Protein AF-A0A7S1R0K1-F1 (afdb_monomer)

Radius of gyration: 24.44 Å; Cα contacts (8 Å, |Δi|>4): 127; chains: 1; bounding box: 75×56×74 Å

Foldseek 3Di:
DDDDDPQCPDPNNVVVLLVVLLVLLVCLVPPDLVSLLVSLQVLLVQLQPDLVSLVSNVVSVVLLSLQVQLPDDDPSSNLSSLSSLLSSPVPPVVSVVVNVVSVNVVSNVVVVVVVVVPPDPPDPPPPPPDPPDDDDDDDDDDDDDDDDDDDD

pLDDT: mean 74.75, std 21.41, range [34.0, 95.88]

Structure (mmCIF, N/CA/C/O backbone):
data_AF-A0A7S1R0K1-F1
#
_entry.id   AF-A0A7S1R0K1-F1
#
loop_
_atom_site.group_PDB
_atom_site.id
_atom_site.type_symbol
_atom_site.label_atom_id
_atom_site.label_alt_id
_atom_site.label_comp_id
_atom_site.label_asym_id
_atom_site.label_entity_id
_atom_site.label_seq_id
_atom_site.pdbx_PDB_ins_code
_atom_site.Cartn_x
_atom_site.Cartn_y
_atom_site.Cartn_z
_atom_site.occupancy
_atom_site.B_iso_or_equiv
_atom_site.auth_seq_id
_atom_site.auth_comp_id
_atom_site.auth_asym_id
_atom_site.auth_atom_id
_atom_site.pdbx_PDB_model_num
ATOM 1 N N . ALA A 1 1 ? 35.626 2.289 0.652 1.00 40.84 1 ALA A N 1
ATOM 2 C CA . ALA A 1 1 ? 34.547 2.595 -0.306 1.00 40.84 1 ALA A CA 1
ATOM 3 C C . ALA A 1 1 ? 33.933 1.283 -0.776 1.00 40.84 1 ALA A C 1
ATOM 5 O O . ALA A 1 1 ? 34.683 0.330 -0.928 1.00 40.84 1 ALA A O 1
ATOM 6 N N . ALA A 1 2 ? 32.612 1.283 -0.979 1.00 45.91 2 ALA A N 1
ATOM 7 C CA . ALA A 1 2 ? 31.797 0.239 -1.608 1.00 45.91 2 ALA A CA 1
ATOM 8 C C . ALA A 1 2 ? 31.712 -1.116 -0.879 1.00 45.91 2 ALA A C 1
ATOM 10 O O . ALA A 1 2 ? 32.375 -2.082 -1.233 1.00 45.91 2 ALA A O 1
ATOM 11 N N . GLY A 1 3 ? 30.827 -1.185 0.115 1.00 49.84 3 GLY A N 1
ATOM 12 C CA . GLY A 1 3 ? 30.243 -2.439 0.575 1.00 49.84 3 GLY A CA 1
ATOM 13 C C . GLY A 1 3 ? 28.726 -2.286 0.611 1.00 49.84 3 GLY A C 1
ATOM 14 O O . GLY A 1 3 ? 28.231 -1.411 1.316 1.00 49.84 3 GLY A O 1
ATOM 15 N N . ASN A 1 4 ? 28.040 -3.174 -0.110 1.00 54.19 4 ASN A N 1
ATOM 16 C CA . ASN A 1 4 ? 26.653 -3.601 0.103 1.00 54.19 4 ASN A CA 1
ATOM 17 C C . ASN A 1 4 ? 25.529 -2.756 -0.526 1.00 54.19 4 ASN A C 1
ATOM 19 O O . ASN A 1 4 ? 24.827 -2.036 0.174 1.00 54.19 4 ASN A O 1
ATOM 23 N N . ASP A 1 5 ? 25.265 -2.977 -1.819 1.00 55.19 5 ASP A N 1
ATOM 24 C CA . ASP A 1 5 ? 23.899 -2.861 -2.377 1.00 55.19 5 ASP A CA 1
ATOM 25 C C . ASP A 1 5 ? 23.560 -3.994 -3.379 1.00 55.19 5 ASP A C 1
ATOM 27 O O . ASP A 1 5 ? 22.602 -3.933 -4.140 1.00 55.19 5 ASP A O 1
ATOM 31 N N . GLU A 1 6 ? 24.333 -5.090 -3.377 1.00 50.59 6 GLU A N 1
ATOM 32 C CA . GLU A 1 6 ? 24.119 -6.229 -4.291 1.00 50.59 6 GLU A CA 1
ATOM 33 C C . GLU A 1 6 ? 22.940 -7.131 -3.881 1.00 50.59 6 GLU A C 1
ATOM 35 O O . GLU A 1 6 ? 22.584 -8.066 -4.591 1.00 50.59 6 GLU A O 1
ATOM 40 N N . GLY A 1 7 ? 22.303 -6.873 -2.735 1.00 53.00 7 GLY A N 1
ATOM 41 C CA . GLY A 1 7 ? 21.172 -7.670 -2.256 1.00 53.00 7 GLY A CA 1
ATOM 42 C C . GLY A 1 7 ? 19.826 -7.272 -2.866 1.00 53.00 7 GLY A C 1
ATOM 43 O O . GLY A 1 7 ? 18.978 -8.143 -3.066 1.00 53.00 7 GLY A O 1
ATOM 44 N N . SER A 1 8 ? 19.635 -5.983 -3.169 1.00 56.78 8 SER A N 1
ATOM 45 C CA . SER A 1 8 ? 18.323 -5.425 -3.531 1.00 56.78 8 SER A CA 1
ATOM 46 C C . SER A 1 8 ? 17.864 -5.866 -4.925 1.00 56.78 8 SER A C 1
ATOM 48 O O . SER A 1 8 ? 16.722 -6.282 -5.105 1.00 56.78 8 SER A O 1
ATOM 50 N N . ASP A 1 9 ? 18.772 -5.877 -5.905 1.00 64.81 9 ASP A N 1
ATOM 51 C CA . ASP A 1 9 ? 18.385 -6.026 -7.315 1.00 64.81 9 ASP A CA 1
ATOM 52 C C . ASP A 1 9 ? 18.532 -7.454 -7.882 1.00 64.81 9 ASP A C 1
ATOM 54 O O . ASP A 1 9 ? 18.232 -7.724 -9.052 1.00 64.81 9 ASP A O 1
ATOM 58 N N . THR A 1 10 ? 18.955 -8.406 -7.043 1.00 81.12 10 THR A N 1
ATOM 59 C CA . THR A 1 10 ? 19.002 -9.828 -7.413 1.00 81.12 10 THR A CA 1
ATOM 60 C C . THR A 1 10 ? 17.595 -10.415 -7.504 1.00 81.12 10 THR A C 1
ATOM 62 O O . THR A 1 10 ? 16.691 -10.031 -6.763 1.00 81.12 10 THR A O 1
ATOM 65 N N . ALA A 1 11 ? 17.405 -11.427 -8.359 1.00 72.25 11 ALA A N 1
ATOM 66 C CA . ALA A 1 11 ? 16.130 -12.148 -8.461 1.00 72.25 11 ALA A CA 1
ATOM 67 C C . ALA A 1 11 ? 15.636 -12.663 -7.093 1.00 72.25 11 ALA A C 1
ATOM 69 O O . ALA A 1 11 ? 14.446 -12.603 -6.788 1.00 72.25 11 ALA A O 1
ATOM 70 N N . ARG A 1 12 ? 16.567 -13.098 -6.232 1.00 77.94 12 ARG A N 1
ATOM 71 C CA . ARG A 1 12 ? 16.277 -13.510 -4.854 1.00 77.94 12 ARG A CA 1
ATOM 72 C C . ARG A 1 12 ? 15.765 -12.342 -4.002 1.00 77.94 12 ARG A C 1
ATOM 74 O O . ARG A 1 12 ? 14.798 -12.527 -3.269 1.00 77.94 12 ARG A O 1
ATOM 81 N N . GLY A 1 13 ? 16.390 -11.167 -4.102 1.00 77.38 13 GLY A N 1
ATOM 82 C CA . GLY A 1 13 ? 15.955 -9.938 -3.430 1.00 77.38 13 GLY A CA 1
ATOM 83 C C . GLY A 1 13 ? 14.523 -9.563 -3.803 1.00 77.38 13 GLY A C 1
ATOM 84 O O . GLY A 1 13 ? 13.669 -9.459 -2.924 1.00 77.38 13 GLY A O 1
ATOM 85 N N . ARG A 1 14 ? 14.223 -9.514 -5.106 1.00 76.44 14 ARG A N 1
ATOM 86 C CA . ARG A 1 14 ? 12.880 -9.188 -5.620 1.00 76.44 14 ARG A CA 1
ATOM 87 C C . ARG A 1 14 ? 11.810 -10.200 -5.202 1.00 76.44 14 ARG A C 1
ATOM 89 O O . ARG A 1 14 ? 10.682 -9.815 -4.901 1.00 76.44 14 ARG A O 1
ATOM 96 N N . MET A 1 15 ? 12.150 -11.491 -5.138 1.00 75.69 15 MET A N 1
ATOM 97 C CA . MET A 1 15 ? 11.244 -12.527 -4.620 1.00 75.69 15 MET A CA 1
ATOM 98 C C . MET A 1 15 ? 10.951 -12.349 -3.128 1.00 75.69 15 MET A C 1
ATOM 100 O O . MET A 1 15 ? 9.797 -12.445 -2.712 1.00 75.69 15 MET A O 1
ATOM 104 N N . MET A 1 16 ? 11.987 -12.096 -2.322 1.00 80.50 16 MET A N 1
ATOM 105 C CA . MET A 1 16 ? 11.819 -11.848 -0.888 1.00 80.50 16 MET A CA 1
ATOM 106 C C . MET A 1 16 ? 10.990 -10.584 -0.647 1.00 80.50 16 MET A C 1
ATOM 108 O O . MET A 1 16 ? 10.114 -10.588 0.215 1.00 80.50 16 MET A O 1
ATOM 112 N N . GLU A 1 17 ? 11.199 -9.540 -1.448 1.00 84.19 17 GLU A N 1
ATOM 113 C CA . GLU A 1 17 ? 10.402 -8.319 -1.397 1.00 84.19 17 GLU A CA 1
ATOM 114 C C . GLU A 1 17 ? 8.934 -8.572 -1.765 1.00 84.19 17 GLU A C 1
ATOM 116 O O . GLU A 1 17 ? 8.048 -8.148 -1.032 1.00 84.19 17 GLU A O 1
ATOM 121 N N . ALA A 1 18 ? 8.649 -9.314 -2.840 1.00 80.44 18 ALA A N 1
ATOM 122 C CA . ALA A 1 18 ? 7.275 -9.650 -3.226 1.00 80.44 18 ALA A CA 1
ATOM 123 C C . ALA A 1 18 ? 6.541 -10.463 -2.139 1.00 80.44 18 ALA A C 1
ATOM 125 O O . ALA A 1 18 ? 5.373 -10.197 -1.833 1.00 80.44 18 ALA A O 1
ATOM 126 N N . GLY A 1 19 ? 7.238 -11.417 -1.510 1.00 85.44 19 GLY A N 1
ATOM 127 C CA . GLY A 1 19 ? 6.714 -12.161 -0.363 1.00 85.44 19 GLY A CA 1
ATOM 128 C C . GLY A 1 19 ? 6.459 -11.261 0.850 1.00 85.44 19 GLY A C 1
ATOM 129 O O . GLY A 1 19 ? 5.402 -11.348 1.475 1.00 85.44 19 GLY A O 1
ATOM 130 N N . ALA A 1 20 ? 7.384 -10.343 1.144 1.00 91.19 20 ALA A N 1
ATOM 131 C CA . ALA A 1 20 ? 7.228 -9.369 2.219 1.00 91.19 20 ALA A CA 1
ATOM 132 C C . ALA A 1 20 ? 6.058 -8.407 1.960 1.00 91.19 20 ALA A C 1
ATOM 134 O O . ALA A 1 20 ? 5.271 -8.160 2.868 1.00 91.19 20 ALA A O 1
ATOM 135 N N . ILE A 1 21 ? 5.894 -7.905 0.732 1.00 94.19 21 ILE A N 1
ATOM 136 C CA . ILE A 1 21 ? 4.777 -7.031 0.344 1.00 94.19 21 ILE A CA 1
ATOM 137 C C . ILE A 1 21 ? 3.443 -7.733 0.585 1.00 94.19 21 ILE A C 1
ATOM 139 O O . ILE A 1 21 ? 2.561 -7.147 1.209 1.00 94.19 21 ILE A O 1
ATOM 143 N N . SER A 1 22 ? 3.314 -8.988 0.151 1.00 93.44 22 SER A N 1
ATOM 144 C CA . SER A 1 22 ? 2.084 -9.767 0.341 1.00 93.44 22 SER A CA 1
ATOM 145 C C . SER A 1 22 ? 1.744 -9.906 1.829 1.00 93.44 22 SER A C 1
ATOM 147 O O . SER A 1 22 ? 0.645 -9.554 2.253 1.00 93.44 22 SER A O 1
ATOM 149 N N . PHE A 1 23 ? 2.729 -10.285 2.651 1.00 94.19 23 PHE A N 1
ATOM 150 C CA . PHE A 1 23 ? 2.562 -10.373 4.104 1.00 94.19 23 PHE A CA 1
ATOM 151 C C . PHE A 1 23 ? 2.172 -9.030 4.746 1.00 94.19 23 PHE A C 1
ATOM 153 O O . PHE A 1 23 ? 1.304 -8.976 5.618 1.00 94.19 23 PHE A O 1
ATOM 160 N N . LEU A 1 24 ? 2.798 -7.928 4.322 1.00 94.38 24 LEU A N 1
ATOM 161 C CA . LEU A 1 24 ? 2.487 -6.594 4.838 1.00 94.38 24 LEU A CA 1
ATOM 162 C C . LEU 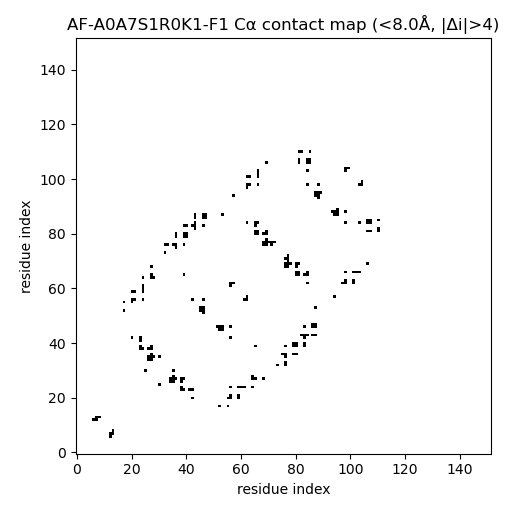A 1 24 ? 1.059 -6.171 4.478 1.00 94.38 24 LEU A C 1
ATOM 164 O O . LEU A 1 24 ? 0.383 -5.584 5.322 1.00 94.38 24 LEU A O 1
ATOM 168 N N . VAL A 1 25 ? 0.584 -6.481 3.267 1.00 95.12 25 VAL A N 1
ATOM 169 C CA . VAL A 1 25 ? -0.800 -6.200 2.857 1.00 95.12 25 VAL A CA 1
ATOM 170 C C . VAL A 1 25 ? -1.794 -7.006 3.694 1.00 95.12 25 VAL A C 1
ATOM 172 O O . VAL A 1 25 ? -2.765 -6.432 4.192 1.00 95.12 25 VAL A O 1
ATOM 175 N N . ASP A 1 26 ? -1.524 -8.284 3.953 1.00 94.31 26 ASP A N 1
ATOM 176 C CA . ASP A 1 26 ? -2.366 -9.106 4.831 1.00 94.31 26 ASP A CA 1
ATOM 177 C C . ASP A 1 26 ? -2.412 -8.557 6.266 1.00 94.31 26 ASP A C 1
ATOM 179 O O . ASP A 1 26 ? -3.466 -8.549 6.922 1.00 94.31 26 ASP A O 1
ATOM 183 N N . LEU A 1 27 ? -1.282 -8.033 6.753 1.00 93.50 27 LEU A N 1
ATOM 184 C CA . LEU A 1 27 ? -1.176 -7.432 8.082 1.00 93.50 27 LEU A CA 1
ATOM 185 C C . LEU A 1 27 ? -2.019 -6.151 8.219 1.00 93.50 27 LEU A C 1
ATOM 187 O O . LEU A 1 27 ? -2.543 -5.884 9.303 1.00 93.50 27 LEU A O 1
ATOM 191 N N . LEU A 1 28 ? -2.233 -5.388 7.138 1.00 91.75 28 LEU A N 1
ATOM 192 C CA . LEU A 1 28 ? -3.161 -4.243 7.136 1.00 91.75 28 LEU A CA 1
ATOM 193 C C . LEU A 1 28 ? -4.607 -4.675 7.453 1.00 91.75 28 LEU A C 1
ATOM 195 O O . LEU A 1 28 ? -5.358 -3.950 8.118 1.00 91.75 28 LEU A O 1
ATOM 199 N N . GLY A 1 29 ? -5.006 -5.865 7.003 1.00 88.19 29 GLY A N 1
ATOM 200 C CA . GLY A 1 29 ? -6.334 -6.428 7.247 1.00 88.19 29 GLY A CA 1
ATOM 201 C C . GLY A 1 29 ? -6.463 -7.061 8.632 1.00 88.19 29 GLY A C 1
ATOM 202 O O . GLY A 1 29 ? -7.377 -6.716 9.387 1.00 88.19 29 GLY A O 1
ATOM 203 N N . SER A 1 30 ? -5.518 -7.932 8.980 1.00 89.50 30 SER A N 1
ATOM 204 C CA . SER A 1 30 ? -5.611 -8.865 10.116 1.00 89.50 30 SER A CA 1
ATOM 205 C C . SER A 1 30 ? -4.841 -8.446 11.377 1.00 89.50 30 SER A C 1
ATOM 207 O O . SER A 1 30 ? -5.077 -8.997 12.450 1.00 89.50 30 SER A O 1
ATOM 209 N N . GLY A 1 31 ? -3.930 -7.475 11.273 1.00 87.12 31 GLY A N 1
ATOM 210 C CA . GLY A 1 31 ? -3.025 -7.097 12.359 1.00 87.12 31 GLY A CA 1
ATOM 211 C C . GLY A 1 31 ? -3.660 -6.290 13.493 1.00 87.12 31 GLY A C 1
ATOM 212 O O . GLY A 1 31 ? -4.761 -5.750 13.383 1.00 87.12 31 GLY A O 1
ATOM 213 N N . SER A 1 32 ? -2.913 -6.134 14.589 1.00 89.94 32 SER A N 1
ATOM 214 C CA . SER A 1 32 ? -3.236 -5.161 15.642 1.00 89.94 32 SER A CA 1
ATOM 215 C C . SER A 1 32 ? -3.149 -3.723 15.109 1.00 89.94 32 SER A C 1
ATOM 217 O O . SER A 1 32 ? -2.565 -3.484 14.054 1.00 89.94 32 SER A O 1
ATOM 219 N N . ILE A 1 33 ? -3.673 -2.735 15.844 1.00 87.06 33 ILE A N 1
ATOM 220 C CA . ILE A 1 33 ? -3.559 -1.309 15.467 1.00 87.06 33 ILE A CA 1
ATOM 221 C C . ILE A 1 33 ? -2.094 -0.933 15.187 1.00 87.06 33 ILE A C 1
ATOM 223 O O . ILE A 1 33 ? -1.787 -0.336 14.156 1.00 87.06 33 ILE A O 1
ATOM 227 N N . GLN A 1 34 ? -1.180 -1.358 16.062 1.00 87.19 34 GLN A N 1
ATOM 228 C CA . GLN A 1 34 ? 0.254 -1.140 15.894 1.00 87.19 34 GLN A CA 1
ATOM 229 C C . GLN A 1 34 ? 0.816 -1.917 14.692 1.00 87.19 34 GLN A C 1
ATOM 231 O O . GLN A 1 34 ? 1.588 -1.358 13.919 1.00 87.19 34 GLN A O 1
ATOM 236 N N . GLY A 1 35 ? 0.403 -3.171 14.481 1.00 89.31 35 GLY A N 1
ATOM 237 C CA . GLY A 1 35 ? 0.816 -3.960 13.312 1.00 89.31 35 GLY A CA 1
ATOM 238 C C . GLY A 1 35 ? 0.410 -3.308 11.987 1.00 89.31 35 GLY A C 1
ATOM 239 O O . GLY A 1 35 ? 1.236 -3.164 11.091 1.00 89.31 35 GLY A O 1
ATOM 240 N N . LYS A 1 36 ? -0.830 -2.817 11.900 1.00 91.38 36 LYS A N 1
ATOM 241 C CA . LYS A 1 36 ? -1.358 -2.078 10.742 1.00 91.38 36 LYS A CA 1
ATOM 242 C C . LYS A 1 36 ? -0.584 -0.783 10.495 1.00 91.38 36 LYS A C 1
ATOM 244 O O . LYS A 1 36 ? -0.282 -0.455 9.351 1.00 91.38 36 LYS A O 1
ATOM 249 N N . GLN A 1 37 ? -0.222 -0.070 11.564 1.00 89.06 37 GLN A N 1
ATOM 250 C CA . GLN A 1 37 ? 0.605 1.132 11.474 1.00 89.06 37 GLN A CA 1
ATOM 251 C C . GLN A 1 37 ? 1.982 0.828 10.873 1.00 89.06 37 GLN A C 1
ATOM 253 O O . GLN A 1 37 ? 2.385 1.480 9.910 1.00 89.06 37 GLN A O 1
ATOM 258 N N . TRP A 1 38 ? 2.694 -0.163 11.414 1.00 90.81 38 TRP A N 1
ATOM 259 C CA . TRP A 1 38 ? 4.018 -0.541 10.916 1.00 90.81 38 TRP A CA 1
ATOM 260 C C . TRP A 1 38 ? 3.964 -1.080 9.488 1.00 90.81 38 TRP A C 1
ATOM 262 O O . TRP A 1 38 ? 4.824 -0.732 8.681 1.00 90.81 38 TRP A O 1
ATOM 272 N N . ALA A 1 39 ? 2.924 -1.843 9.147 1.00 93.06 39 ALA A N 1
ATOM 273 C CA . ALA A 1 39 ? 2.703 -2.313 7.786 1.00 93.06 39 ALA A CA 1
ATOM 274 C C . ALA A 1 39 ? 2.551 -1.152 6.792 1.00 93.06 39 ALA A C 1
ATOM 276 O O . ALA A 1 39 ? 3.220 -1.135 5.760 1.00 93.06 39 ALA A O 1
ATOM 277 N N . ALA A 1 40 ? 1.744 -0.138 7.123 1.00 92.56 40 ALA A N 1
ATOM 278 C CA . ALA A 1 40 ? 1.573 1.037 6.269 1.00 92.56 40 ALA A CA 1
ATOM 279 C C . ALA A 1 40 ? 2.892 1.815 6.083 1.00 92.56 40 ALA A C 1
ATOM 281 O O . ALA A 1 40 ? 3.218 2.226 4.968 1.00 92.56 40 ALA A O 1
ATOM 282 N N . VAL A 1 41 ? 3.685 1.971 7.151 1.00 91.62 41 VAL A N 1
ATOM 283 C CA . VAL A 1 41 ? 5.004 2.632 7.096 1.00 91.62 41 VAL A CA 1
ATOM 284 C C . VAL A 1 41 ? 5.998 1.846 6.234 1.00 91.62 41 VAL A C 1
ATOM 286 O O . VAL A 1 41 ? 6.726 2.443 5.434 1.00 91.62 41 VAL A O 1
ATOM 289 N N . ALA A 1 42 ? 6.027 0.519 6.362 1.00 92.06 42 ALA A N 1
ATOM 290 C CA . ALA A 1 42 ? 6.896 -0.337 5.561 1.00 92.06 42 ALA A CA 1
ATOM 291 C C . ALA A 1 42 ? 6.536 -0.260 4.069 1.00 92.06 42 ALA A C 1
ATOM 293 O O . ALA A 1 42 ? 7.414 -0.018 3.243 1.00 92.06 42 ALA A O 1
ATOM 294 N N . LEU A 1 43 ? 5.246 -0.361 3.729 1.00 93.50 43 LEU A N 1
ATOM 295 C CA . LEU A 1 43 ? 4.768 -0.258 2.346 1.00 93.50 43 LEU A CA 1
ATOM 296 C C . LEU A 1 43 ? 5.066 1.115 1.730 1.00 93.50 43 LEU A C 1
ATOM 298 O O . LEU A 1 43 ? 5.526 1.180 0.592 1.00 93.50 43 LEU A O 1
ATOM 302 N N . LYS A 1 44 ? 4.891 2.205 2.491 1.00 93.25 44 LYS A N 1
ATOM 303 C CA . LYS A 1 44 ? 5.313 3.553 2.075 1.00 93.25 44 LYS A CA 1
ATOM 304 C C . LYS A 1 44 ? 6.804 3.581 1.731 1.00 93.25 44 LYS A C 1
ATOM 306 O O . LYS A 1 44 ? 7.189 4.089 0.688 1.00 93.25 44 LYS A O 1
ATOM 311 N N . THR A 1 45 ? 7.638 3.020 2.602 1.00 91.12 45 THR A N 1
ATOM 312 C CA . THR A 1 45 ? 9.099 3.025 2.431 1.00 91.12 45 THR A CA 1
ATOM 313 C C . THR A 1 45 ? 9.531 2.212 1.208 1.00 91.12 45 THR A C 1
ATOM 315 O O . THR A 1 45 ? 10.425 2.634 0.484 1.00 91.12 45 THR A O 1
ATOM 318 N N . LEU A 1 46 ? 8.886 1.073 0.938 1.00 90.25 46 LEU A N 1
ATOM 319 C CA . LEU A 1 46 ? 9.135 0.288 -0.277 1.00 90.25 46 LEU A CA 1
ATOM 320 C C . LEU A 1 46 ? 8.722 1.064 -1.536 1.00 90.25 46 LEU A C 1
ATOM 322 O O . LEU A 1 46 ? 9.502 1.176 -2.478 1.00 90.25 46 LEU A O 1
ATOM 326 N N . ALA A 1 47 ? 7.538 1.680 -1.517 1.00 90.75 47 ALA A N 1
ATOM 327 C CA . ALA A 1 47 ? 7.037 2.504 -2.614 1.00 90.75 47 ALA A CA 1
ATOM 328 C C . ALA A 1 47 ? 7.905 3.748 -2.899 1.00 90.75 47 ALA A C 1
ATOM 330 O O . ALA A 1 47 ? 7.987 4.178 -4.048 1.00 90.75 47 ALA A O 1
ATOM 331 N N . GLU A 1 48 ? 8.549 4.334 -1.881 1.00 89.19 48 GLU A N 1
ATOM 332 C CA . GLU A 1 48 ? 9.498 5.451 -2.044 1.00 89.19 48 GLU A CA 1
ATOM 333 C C . GLU A 1 48 ? 10.786 5.024 -2.753 1.00 89.19 48 GLU A C 1
ATOM 335 O O . GLU A 1 48 ? 11.366 5.819 -3.490 1.00 89.19 48 GLU A O 1
ATOM 340 N N . LYS A 1 49 ? 11.242 3.786 -2.532 1.00 86.69 49 LYS A N 1
ATOM 341 C CA . LYS A 1 49 ? 12.529 3.308 -3.047 1.00 86.69 49 LYS A CA 1
ATOM 342 C C . LYS A 1 49 ? 12.475 2.918 -4.517 1.00 86.69 49 LYS A C 1
ATOM 344 O O . LYS A 1 49 ? 13.360 3.310 -5.274 1.00 86.69 49 LYS A O 1
ATOM 349 N N . HIS A 1 50 ? 11.461 2.154 -4.925 1.00 84.56 50 HIS A N 1
ATOM 350 C CA . HIS A 1 50 ? 11.384 1.633 -6.288 1.00 84.56 50 HIS A CA 1
ATOM 351 C C . HIS A 1 50 ? 9.965 1.700 -6.851 1.00 84.56 50 HIS A C 1
ATOM 353 O O . HIS A 1 50 ? 8.982 1.356 -6.196 1.00 84.56 50 HIS A O 1
ATOM 359 N N . HIS A 1 51 ? 9.864 2.089 -8.124 1.00 88.94 51 HIS A N 1
ATOM 360 C CA . HIS A 1 51 ? 8.595 2.077 -8.849 1.00 88.94 51 HIS A CA 1
ATOM 361 C C . HIS A 1 51 ? 8.021 0.654 -8.978 1.00 88.94 51 HIS A C 1
ATOM 363 O O . HIS A 1 51 ? 6.819 0.457 -8.834 1.00 88.94 51 HIS A O 1
ATOM 369 N N . GLU A 1 52 ? 8.878 -0.356 -9.156 1.00 89.88 52 GLU A N 1
ATOM 370 C CA . GLU A 1 52 ? 8.460 -1.762 -9.223 1.00 89.88 52 GLU A CA 1
ATOM 371 C C . GLU A 1 52 ? 7.761 -2.220 -7.930 1.00 89.88 52 GLU A C 1
ATOM 373 O O . GLU A 1 52 ? 6.762 -2.938 -7.982 1.00 89.88 52 GLU A O 1
ATOM 378 N N . SER A 1 53 ? 8.216 -1.738 -6.767 1.00 90.94 53 SER A N 1
ATOM 379 C CA . SER A 1 53 ? 7.554 -1.983 -5.484 1.00 90.94 53 SER A CA 1
ATOM 380 C C . SER A 1 53 ? 6.141 -1.407 -5.468 1.00 90.94 53 SER A C 1
ATOM 382 O O . SER A 1 53 ? 5.231 -2.056 -4.959 1.00 90.94 53 SER A O 1
ATOM 384 N N . LYS A 1 54 ? 5.916 -0.227 -6.070 1.00 93.94 54 LYS A N 1
ATOM 385 C CA . LYS A 1 54 ? 4.568 0.354 -6.183 1.00 93.94 54 LYS A CA 1
ATOM 386 C C . LYS A 1 54 ? 3.634 -0.584 -6.938 1.00 93.94 54 LYS A C 1
ATOM 388 O O . LYS A 1 54 ? 2.555 -0.885 -6.437 1.00 93.94 54 LYS A O 1
ATOM 393 N N . LEU A 1 55 ? 4.070 -1.089 -8.093 1.00 93.69 55 LEU A N 1
ATOM 394 C CA . LEU A 1 55 ? 3.285 -2.020 -8.909 1.00 93.69 55 LEU A CA 1
ATOM 395 C C . LEU A 1 55 ? 2.968 -3.306 -8.139 1.00 93.69 55 LEU A C 1
ATOM 397 O O . LEU A 1 55 ? 1.806 -3.690 -8.045 1.00 93.69 55 LEU A O 1
ATOM 401 N N . ARG A 1 56 ? 3.967 -3.898 -7.471 1.00 93.69 56 ARG A N 1
ATOM 402 C CA . ARG A 1 56 ? 3.773 -5.090 -6.628 1.00 93.69 56 ARG A CA 1
ATOM 403 C C . ARG A 1 56 ? 2.776 -4.860 -5.492 1.00 93.69 56 ARG A C 1
ATOM 405 O O . ARG A 1 56 ? 1.963 -5.733 -5.206 1.00 93.69 56 ARG A O 1
ATOM 412 N N . ILE A 1 57 ? 2.816 -3.695 -4.844 1.00 94.75 57 ILE A N 1
ATOM 413 C CA . ILE A 1 57 ? 1.859 -3.335 -3.787 1.00 94.75 57 ILE A CA 1
ATOM 414 C C . ILE A 1 57 ? 0.440 -3.238 -4.357 1.00 94.75 57 ILE A C 1
ATOM 416 O O . ILE A 1 57 ? -0.515 -3.679 -3.714 1.00 94.75 57 ILE A O 1
ATOM 420 N N . VAL A 1 58 ? 0.288 -2.673 -5.557 1.00 95.50 58 VAL A N 1
ATOM 421 C CA . VAL A 1 58 ? -1.006 -2.601 -6.247 1.00 95.50 58 VAL A CA 1
ATOM 422 C C . VAL A 1 58 ? -1.521 -3.996 -6.595 1.00 95.50 58 VAL A C 1
ATOM 424 O O . VAL A 1 58 ? -2.679 -4.289 -6.296 1.00 95.50 58 VAL A O 1
ATOM 427 N N . ASP A 1 59 ? -0.668 -4.854 -7.151 1.00 94.12 59 ASP A N 1
ATOM 428 C CA . ASP A 1 59 ? -1.017 -6.223 -7.548 1.00 94.12 59 ASP A CA 1
ATOM 429 C C . ASP A 1 59 ? -1.381 -7.101 -6.344 1.00 94.12 59 ASP A C 1
ATOM 431 O O . ASP A 1 59 ? -2.323 -7.889 -6.413 1.00 94.12 59 ASP A O 1
ATOM 435 N N . ALA A 1 60 ? -0.718 -6.898 -5.203 1.00 94.19 60 ALA A N 1
ATOM 436 C CA . ALA A 1 60 ? -1.056 -7.549 -3.937 1.00 94.19 60 ALA A CA 1
ATOM 437 C C . ALA A 1 60 ? -2.376 -7.042 -3.313 1.00 94.19 60 ALA A C 1
ATOM 439 O O . ALA A 1 60 ? -2.780 -7.516 -2.256 1.00 94.19 60 ALA A O 1
ATOM 440 N N . GLY A 1 61 ? -3.063 -6.067 -3.924 1.00 94.50 61 GLY A N 1
ATOM 441 C CA . GLY A 1 61 ? -4.318 -5.510 -3.405 1.00 94.50 61 GLY A CA 1
ATOM 442 C C . GLY A 1 61 ? -4.136 -4.429 -2.333 1.00 94.50 61 GLY A C 1
ATOM 443 O O . GLY A 1 61 ? -5.103 -4.039 -1.668 1.00 94.50 61 GLY A O 1
ATOM 444 N N . GLY A 1 62 ? -2.922 -3.890 -2.190 1.00 94.88 62 GLY A N 1
ATOM 445 C CA . GLY A 1 62 ? -2.566 -2.912 -1.164 1.00 94.88 62 GLY A CA 1
ATOM 446 C C . GLY A 1 62 ? -3.393 -1.626 -1.209 1.00 94.88 62 GLY A C 1
ATOM 447 O O . GLY A 1 62 ? -3.685 -1.067 -0.155 1.00 94.88 62 GLY A O 1
ATOM 448 N N . ILE A 1 63 ? -3.856 -1.184 -2.389 1.00 95.88 63 ILE A N 1
ATOM 449 C CA . ILE A 1 63 ? -4.706 0.017 -2.514 1.00 95.88 63 ILE A CA 1
ATOM 450 C C . ILE A 1 63 ? -5.967 -0.116 -1.656 1.00 95.88 63 ILE A C 1
ATOM 452 O O . ILE A 1 63 ? -6.247 0.756 -0.837 1.00 95.88 63 ILE A O 1
ATOM 456 N N . ARG A 1 64 ? -6.727 -1.206 -1.817 1.00 94.44 64 ARG A N 1
ATOM 457 C CA . ARG A 1 64 ? -7.988 -1.391 -1.080 1.00 94.44 64 ARG A CA 1
ATOM 458 C C . ARG A 1 64 ? -7.737 -1.522 0.418 1.00 94.44 64 ARG A C 1
ATOM 460 O O . ARG A 1 64 ? -8.463 -0.929 1.211 1.00 94.44 64 ARG A O 1
ATOM 467 N N . ALA A 1 65 ? -6.693 -2.257 0.801 1.00 93.94 65 ALA A N 1
ATOM 468 C CA . ALA A 1 65 ? -6.316 -2.422 2.200 1.00 93.94 65 ALA A CA 1
ATOM 469 C C . ALA A 1 65 ? -5.961 -1.077 2.858 1.00 93.94 65 ALA A C 1
ATOM 471 O O . ALA A 1 65 ? -6.450 -0.772 3.945 1.00 93.94 65 ALA A O 1
ATOM 472 N N . LEU A 1 66 ? -5.170 -0.244 2.177 1.00 94.06 66 LEU A N 1
ATOM 473 C CA . LEU A 1 66 ? -4.793 1.083 2.661 1.00 94.06 66 LEU A CA 1
ATOM 474 C C . LEU A 1 66 ? -5.989 2.041 2.702 1.00 94.06 66 LEU A C 1
ATOM 476 O O . LEU A 1 66 ? -6.156 2.728 3.707 1.00 94.06 66 LEU A O 1
ATOM 480 N N . VAL A 1 67 ? -6.856 2.058 1.682 1.00 93.81 67 VAL A N 1
ATOM 481 C CA . VAL A 1 67 ? -8.070 2.897 1.691 1.00 93.81 67 VAL A CA 1
ATOM 482 C C . VAL A 1 67 ? -8.966 2.538 2.875 1.00 93.81 67 VAL A C 1
ATOM 484 O O . VAL A 1 67 ? -9.359 3.428 3.627 1.00 93.81 67 VAL A O 1
ATOM 487 N N . ASN A 1 68 ? -9.202 1.252 3.133 1.00 91.50 68 ASN A N 1
ATOM 488 C CA . ASN A 1 68 ? -10.003 0.820 4.282 1.00 91.50 68 ASN A CA 1
ATOM 489 C C . ASN A 1 68 ? -9.409 1.281 5.624 1.00 91.50 68 ASN A C 1
ATOM 491 O O . ASN A 1 68 ? -10.147 1.592 6.560 1.00 91.50 68 ASN A O 1
ATOM 495 N N . LEU A 1 69 ? -8.078 1.361 5.727 1.00 89.19 69 LEU A N 1
ATOM 496 C CA . LEU A 1 69 ? -7.407 1.862 6.927 1.00 89.19 69 LEU A CA 1
ATOM 497 C C . LEU A 1 69 ? -7.534 3.374 7.117 1.00 89.19 69 LEU A C 1
ATOM 499 O O . LEU A 1 69 ? -7.490 3.825 8.262 1.00 89.19 69 LEU A O 1
ATOM 503 N N . THR A 1 70 ? -7.739 4.152 6.050 1.00 86.56 70 THR A N 1
ATOM 504 C CA . THR A 1 70 ? -7.967 5.605 6.173 1.00 86.56 70 THR A CA 1
ATOM 505 C C . THR A 1 70 ? -9.263 5.943 6.912 1.00 86.56 70 THR A C 1
ATOM 507 O O . THR A 1 70 ? -9.355 6.998 7.531 1.00 86.56 70 THR A O 1
ATOM 510 N N . SER A 1 71 ? -10.238 5.029 6.920 1.00 80.06 71 SER A N 1
ATOM 511 C CA . SER A 1 71 ? -11.503 5.164 7.659 1.00 80.06 71 SER A CA 1
ATOM 512 C C . SER A 1 71 ? -11.492 4.462 9.029 1.00 80.06 71 SER A C 1
ATOM 514 O O . SER A 1 71 ? -12.521 4.381 9.699 1.00 80.06 71 SER A O 1
ATOM 516 N N . GLY A 1 72 ? -10.350 3.903 9.441 1.00 70.06 72 GLY A N 1
ATOM 517 C CA . GLY A 1 72 ? -10.226 3.075 10.639 1.00 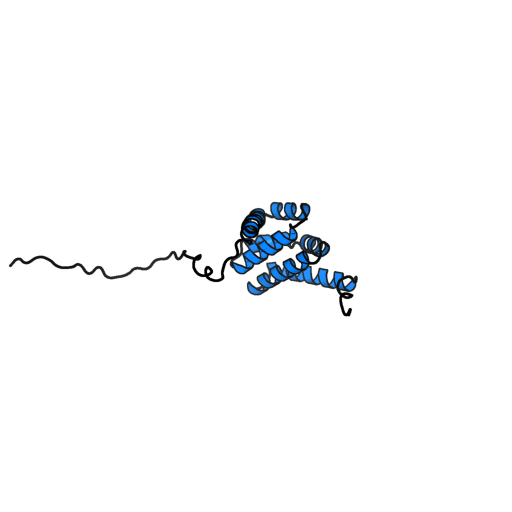70.06 72 GLY A CA 1
ATOM 518 C C . GLY A 1 72 ? -10.148 3.850 11.962 1.00 70.06 72 GLY A C 1
ATOM 519 O O . GLY A 1 72 ? -9.856 5.043 12.019 1.00 70.06 72 GLY A O 1
ATOM 520 N N . LYS A 1 73 ? -10.356 3.128 13.072 1.00 61.97 73 LYS A N 1
ATOM 521 C CA . LYS A 1 73 ? -10.232 3.652 14.442 1.00 61.97 73 LYS A CA 1
ATOM 522 C C . LYS A 1 73 ? -8.752 3.782 14.834 1.00 61.97 73 LYS A C 1
ATOM 524 O O . LYS A 1 73 ? -8.179 2.864 15.412 1.00 61.97 73 LYS A O 1
ATOM 529 N N . GLY A 1 74 ? -8.124 4.906 14.495 1.00 68.25 74 GLY A N 1
ATOM 530 C CA . GLY A 1 74 ? -6.770 5.238 14.948 1.00 68.25 74 GLY A CA 1
ATOM 531 C C . GLY A 1 74 ? -6.137 6.367 14.129 1.00 68.25 74 GLY A C 1
ATOM 532 O O . GLY A 1 74 ? -5.781 6.121 12.975 1.00 68.25 74 GLY A O 1
ATOM 533 N N . PRO A 1 75 ? -5.929 7.574 14.695 1.00 70.69 75 PRO A N 1
ATOM 534 C CA . PRO A 1 75 ? -5.456 8.730 13.925 1.00 70.69 75 PRO A CA 1
ATOM 535 C C . PRO A 1 75 ? -4.089 8.478 13.270 1.00 70.69 75 PRO A C 1
ATOM 537 O O . PRO A 1 75 ? -3.881 8.819 12.108 1.00 70.69 75 PRO A O 1
ATOM 540 N N . HIS A 1 76 ? -3.179 7.784 13.960 1.00 77.62 76 HIS A N 1
ATOM 541 C CA . HIS A 1 76 ? -1.860 7.448 13.416 1.00 77.62 76 HIS A CA 1
ATOM 542 C C . HIS A 1 76 ? -1.908 6.405 12.292 1.00 77.62 76 HIS A C 1
ATOM 544 O O . HIS A 1 76 ? -1.099 6.465 11.366 1.00 77.62 76 HIS A O 1
ATOM 550 N N . VAL A 1 77 ? -2.845 5.454 12.343 1.00 82.31 77 VAL A N 1
ATOM 551 C CA . VAL A 1 77 ? -2.997 4.434 11.293 1.00 82.31 77 VAL A CA 1
ATOM 552 C C . VAL A 1 77 ? -3.543 5.078 10.023 1.00 82.31 77 VAL A C 1
ATOM 554 O O . VAL A 1 77 ? -2.974 4.877 8.952 1.00 82.31 77 VAL A O 1
ATOM 557 N N . ALA A 1 78 ? -4.578 5.912 10.154 1.00 85.81 78 ALA A N 1
ATOM 558 C CA . ALA A 1 78 ? -5.186 6.612 9.029 1.00 85.81 78 ALA A CA 1
ATOM 559 C C . ALA A 1 78 ? -4.189 7.550 8.330 1.00 85.81 78 ALA A C 1
ATOM 561 O O . ALA A 1 78 ? -4.048 7.495 7.111 1.00 85.81 78 ALA A O 1
ATOM 562 N N . VAL A 1 79 ? -3.422 8.345 9.089 1.00 85.94 79 VAL A N 1
ATOM 563 C CA . VAL A 1 79 ? -2.401 9.245 8.520 1.00 85.94 79 VAL A CA 1
ATOM 564 C C . VAL A 1 79 ? -1.313 8.469 7.776 1.00 85.94 79 VAL A C 1
ATOM 566 O O . VAL A 1 79 ? -0.921 8.862 6.678 1.00 85.94 79 VAL A O 1
ATOM 569 N N . ASN A 1 80 ? -0.820 7.363 8.339 1.00 88.81 80 ASN A N 1
ATOM 570 C CA . ASN A 1 80 ? 0.211 6.563 7.674 1.00 88.81 80 ASN A CA 1
ATOM 571 C C . ASN A 1 80 ? -0.323 5.848 6.426 1.00 88.81 80 ASN A C 1
ATOM 573 O O . ASN A 1 80 ? 0.393 5.768 5.429 1.00 88.81 80 ASN A O 1
ATOM 577 N N . ALA A 1 81 ? -1.581 5.401 6.440 1.00 90.56 81 ALA A N 1
ATOM 578 C CA . ALA A 1 81 ? -2.234 4.855 5.256 1.00 90.56 81 ALA A CA 1
ATOM 579 C C . ALA A 1 81 ? -2.389 5.915 4.150 1.00 90.56 81 ALA A C 1
ATOM 581 O O . ALA A 1 81 ? -2.036 5.649 3.002 1.00 90.56 81 ALA A O 1
ATOM 582 N N . SER A 1 82 ? -2.813 7.137 4.491 1.00 91.38 82 SER A N 1
ATOM 583 C CA . SER A 1 82 ? -2.902 8.254 3.538 1.00 91.38 82 SER A CA 1
ATOM 584 C C . SER A 1 82 ? -1.541 8.629 2.950 1.00 91.38 82 SER A C 1
ATOM 586 O O . SER A 1 82 ? -1.434 8.849 1.745 1.00 91.38 82 SER A O 1
ATOM 588 N N . LYS A 1 83 ? -0.478 8.638 3.767 1.00 90.31 83 LYS A N 1
ATOM 589 C CA . LYS A 1 83 ? 0.902 8.841 3.292 1.00 90.31 83 LYS A CA 1
ATOM 590 C C . LYS A 1 83 ? 1.327 7.748 2.312 1.00 90.31 83 LYS A C 1
ATOM 592 O O . LYS A 1 83 ? 1.851 8.070 1.253 1.00 90.31 83 LYS A O 1
ATOM 597 N N . ALA A 1 84 ? 1.067 6.479 2.629 1.00 93.19 84 ALA A N 1
ATOM 598 C CA . ALA A 1 84 ? 1.381 5.366 1.737 1.00 93.19 84 ALA A CA 1
ATOM 599 C C . ALA A 1 84 ? 0.629 5.473 0.397 1.00 93.19 84 ALA A C 1
ATOM 601 O O . ALA A 1 84 ? 1.243 5.320 -0.656 1.00 93.19 84 ALA A O 1
ATOM 602 N N . LEU A 1 85 ? -0.668 5.807 0.420 1.00 94.38 85 LEU A N 1
ATOM 603 C CA . LEU A 1 85 ? -1.464 6.045 -0.793 1.00 94.38 85 LEU A CA 1
ATOM 604 C C . LEU A 1 85 ? -0.912 7.208 -1.627 1.00 94.38 85 LEU A C 1
ATOM 606 O O . LEU A 1 85 ? -0.781 7.078 -2.842 1.00 94.38 85 LEU A O 1
ATOM 610 N N . HIS A 1 86 ? -0.545 8.320 -0.987 1.00 93.19 86 HIS A N 1
ATOM 611 C CA . HIS A 1 86 ? 0.060 9.461 -1.673 1.00 93.19 86 HIS A CA 1
ATOM 612 C C . HIS A 1 86 ? 1.393 9.086 -2.338 1.00 93.19 86 HIS A C 1
ATOM 614 O O . HIS A 1 86 ? 1.597 9.377 -3.514 1.00 93.19 86 HIS A O 1
ATOM 620 N N . THR A 1 87 ? 2.275 8.378 -1.629 1.00 93.00 87 THR A N 1
ATOM 621 C CA . THR A 1 87 ? 3.542 7.877 -2.183 1.00 93.00 87 THR A CA 1
ATOM 622 C C . THR A 1 87 ? 3.319 6.947 -3.378 1.00 93.00 87 THR A C 1
ATOM 624 O O . THR A 1 87 ? 4.040 7.040 -4.375 1.00 93.00 87 THR A O 1
ATOM 627 N N . LEU A 1 88 ? 2.328 6.054 -3.298 1.00 93.69 88 LEU A N 1
ATOM 628 C CA . LEU A 1 88 ? 1.969 5.157 -4.397 1.00 93.69 88 LEU A CA 1
ATOM 629 C C . LEU A 1 88 ? 1.518 5.945 -5.635 1.00 93.69 88 LEU A C 1
ATOM 631 O O . LEU A 1 88 ? 1.995 5.659 -6.728 1.00 93.69 88 LEU A O 1
ATOM 635 N N . ALA A 1 89 ? 0.673 6.964 -5.460 1.00 93.44 89 ALA A N 1
ATOM 636 C CA . ALA A 1 89 ? 0.209 7.831 -6.547 1.00 93.44 89 ALA A CA 1
ATOM 637 C C . ALA A 1 89 ? 1.306 8.749 -7.117 1.00 93.44 89 ALA A C 1
ATOM 639 O O . ALA A 1 89 ? 1.228 9.172 -8.268 1.00 93.44 89 ALA A O 1
ATOM 640 N N . HIS A 1 90 ? 2.320 9.098 -6.319 1.00 91.44 90 HIS A N 1
ATOM 641 C CA . HIS A 1 90 ? 3.319 10.087 -6.713 1.00 91.44 90 HIS A CA 1
ATOM 642 C C . HIS A 1 90 ? 4.060 9.676 -7.996 1.00 91.44 90 HIS A C 1
ATOM 644 O O . HIS A 1 90 ? 4.772 8.667 -8.018 1.00 91.44 90 HIS A O 1
ATOM 650 N N . GLY A 1 91 ? 3.905 10.481 -9.050 1.00 88.44 91 GLY A N 1
ATOM 651 C CA . GLY A 1 91 ? 4.519 10.241 -10.358 1.00 88.44 91 GLY A CA 1
ATOM 652 C C . GLY A 1 91 ? 3.887 9.103 -11.168 1.00 88.44 91 GLY A C 1
ATOM 653 O O . GLY A 1 91 ? 4.462 8.720 -12.182 1.00 88.44 91 GLY A O 1
ATOM 654 N N . ASP A 1 92 ? 2.736 8.565 -10.748 1.00 92.81 92 ASP A N 1
ATOM 655 C CA . ASP A 1 92 ? 2.033 7.483 -11.442 1.00 92.81 92 ASP A CA 1
ATOM 656 C C . ASP A 1 92 ? 0.520 7.759 -11.512 1.00 92.81 92 ASP A C 1
ATOM 658 O O . ASP A 1 92 ? -0.251 7.492 -10.583 1.00 92.81 92 ASP A O 1
ATOM 662 N N . ALA A 1 93 ? 0.090 8.288 -12.660 1.00 94.00 93 ALA A N 1
ATOM 663 C CA . ALA A 1 93 ? -1.306 8.630 -12.911 1.00 94.00 93 ALA A CA 1
ATOM 664 C C . ALA A 1 93 ? -2.226 7.399 -12.975 1.00 94.00 93 ALA A C 1
ATOM 666 O O . ALA A 1 93 ? -3.431 7.522 -12.741 1.00 94.00 93 ALA A O 1
ATOM 667 N N . ASP A 1 94 ? -1.707 6.214 -13.301 1.00 95.31 94 ASP A N 1
ATOM 668 C CA . ASP A 1 94 ? -2.509 4.991 -13.359 1.00 95.31 94 ASP A CA 1
ATOM 669 C C . ASP A 1 94 ? -2.815 4.490 -11.948 1.00 95.31 94 ASP A C 1
ATOM 671 O O . ASP A 1 94 ? -3.965 4.152 -11.641 1.00 95.31 94 ASP A O 1
ATOM 675 N N . ILE A 1 95 ? -1.813 4.508 -11.066 1.00 94.56 95 ILE A N 1
ATOM 676 C CA . ILE A 1 95 ? -1.993 4.211 -9.644 1.00 94.56 95 ILE A CA 1
ATOM 677 C C . ILE A 1 95 ? -2.905 5.253 -8.992 1.00 94.56 95 ILE A C 1
ATOM 679 O O . ILE A 1 95 ? -3.821 4.869 -8.260 1.00 94.56 95 ILE A O 1
ATOM 683 N N . GLU A 1 96 ? -2.737 6.544 -9.295 1.00 94.38 96 GLU A N 1
ATOM 684 C CA . GLU A 1 96 ? -3.632 7.588 -8.785 1.00 94.38 96 GLU A CA 1
ATOM 685 C C . GLU A 1 96 ? -5.096 7.310 -9.166 1.00 94.38 96 GLU A C 1
ATOM 687 O O . GLU A 1 96 ? -5.980 7.311 -8.300 1.00 94.38 96 GLU A O 1
ATOM 692 N N . ARG A 1 97 ? -5.365 6.993 -10.443 1.00 95.81 97 ARG A N 1
ATOM 693 C CA . ARG A 1 97 ? -6.720 6.639 -10.896 1.00 95.81 97 ARG A CA 1
ATOM 694 C C . ARG A 1 97 ? -7.267 5.426 -10.147 1.00 95.81 97 ARG A C 1
ATOM 696 O O . ARG A 1 97 ? -8.418 5.469 -9.710 1.00 95.81 97 ARG A O 1
ATOM 703 N N . LYS A 1 98 ? -6.463 4.376 -9.949 1.00 95.62 98 LYS A N 1
ATOM 704 C CA . LYS A 1 98 ? -6.870 3.182 -9.182 1.00 95.62 98 LYS A CA 1
ATOM 705 C C . LYS A 1 98 ? -7.216 3.524 -7.726 1.00 95.62 98 LYS A C 1
ATOM 707 O O . LYS A 1 98 ? -8.208 3.017 -7.205 1.00 95.62 98 LYS A O 1
ATOM 712 N N . ILE A 1 99 ? -6.450 4.403 -7.076 1.00 94.44 99 ILE A N 1
ATOM 713 C CA . ILE A 1 99 ? -6.725 4.854 -5.700 1.00 94.44 99 ILE A CA 1
ATOM 714 C C . ILE A 1 99 ? -8.040 5.635 -5.635 1.00 94.44 99 ILE A C 1
ATOM 716 O O . ILE A 1 99 ? -8.868 5.368 -4.761 1.00 94.44 99 ILE A O 1
ATOM 720 N N . ARG A 1 100 ? -8.273 6.560 -6.575 1.00 94.56 100 ARG A N 1
ATOM 721 C CA . ARG A 1 100 ? -9.533 7.320 -6.648 1.00 94.56 100 ARG A CA 1
ATOM 722 C C . ARG A 1 100 ? -10.737 6.401 -6.870 1.00 94.56 100 ARG A C 1
ATOM 724 O O . ARG A 1 100 ? -11.729 6.533 -6.159 1.00 94.56 100 ARG A O 1
ATOM 731 N N . GLN A 1 101 ? -10.631 5.426 -7.775 1.00 94.50 101 GLN A N 1
ATOM 732 C CA . GLN A 1 101 ? -11.678 4.421 -8.020 1.00 94.50 101 GLN A CA 1
ATOM 733 C C . GLN A 1 101 ? -11.970 3.543 -6.795 1.00 94.50 101 GLN A C 1
ATOM 735 O O . GLN A 1 101 ? -13.098 3.091 -6.618 1.00 94.50 101 GLN A O 1
ATOM 740 N N . ALA A 1 102 ? -10.975 3.316 -5.936 1.00 92.69 102 ALA A N 1
ATOM 741 C CA . ALA A 1 102 ? -11.143 2.575 -4.690 1.00 92.69 102 ALA A CA 1
ATOM 742 C C . ALA A 1 102 ? -11.739 3.415 -3.542 1.00 92.69 102 ALA A C 1
ATOM 744 O O . ALA A 1 102 ? -11.923 2.877 -2.455 1.00 92.69 102 ALA A O 1
ATOM 745 N N . GLY A 1 103 ? -12.033 4.704 -3.756 1.00 91.81 103 GLY A N 1
ATOM 746 C CA . GLY A 1 103 ? -12.565 5.609 -2.729 1.00 91.81 103 GLY A CA 1
ATOM 747 C C . GLY A 1 103 ? -11.498 6.372 -1.934 1.00 91.81 103 GLY A C 1
ATOM 748 O O . GLY A 1 103 ? -11.828 7.081 -0.991 1.00 91.81 103 GLY A O 1
ATOM 749 N N . GLY A 1 104 ? -10.220 6.283 -2.319 1.00 89.50 104 GLY A N 1
ATOM 750 C CA . GLY A 1 104 ? -9.104 6.965 -1.651 1.00 89.50 104 GLY A CA 1
ATOM 751 C C . GLY A 1 104 ? -8.889 8.429 -2.055 1.00 89.50 104 GLY A C 1
ATOM 752 O O . GLY A 1 104 ? -7.869 9.007 -1.688 1.00 89.50 104 GLY A O 1
ATOM 753 N N . GLY A 1 105 ? -9.805 9.033 -2.821 1.00 88.25 105 GLY A N 1
ATOM 754 C CA . GLY A 1 105 ? -9.651 10.396 -3.351 1.00 88.25 105 GLY A CA 1
ATOM 755 C C . GLY A 1 105 ? -9.435 11.446 -2.261 1.00 88.25 105 GLY A C 1
ATOM 756 O O . GLY A 1 105 ? -8.453 12.180 -2.308 1.00 88.25 105 GLY A O 1
ATOM 757 N N . SER A 1 106 ? -10.265 11.439 -1.214 1.00 85.81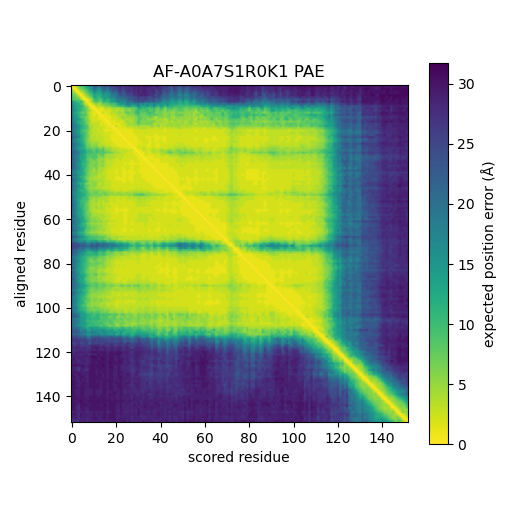 106 SER A N 1
ATOM 758 C CA . SER A 1 106 ? -10.130 12.382 -0.097 1.00 85.81 106 SER A CA 1
ATOM 759 C C . SER A 1 106 ? -8.783 12.259 0.617 1.00 85.81 106 SER A C 1
ATOM 761 O O . SER A 1 106 ? -8.210 13.266 1.019 1.00 85.81 106 SER A O 1
ATOM 763 N N . ALA A 1 107 ? -8.236 11.044 0.742 1.00 83.75 107 ALA A N 1
ATOM 764 C CA . ALA A 1 107 ? -6.921 10.836 1.347 1.00 83.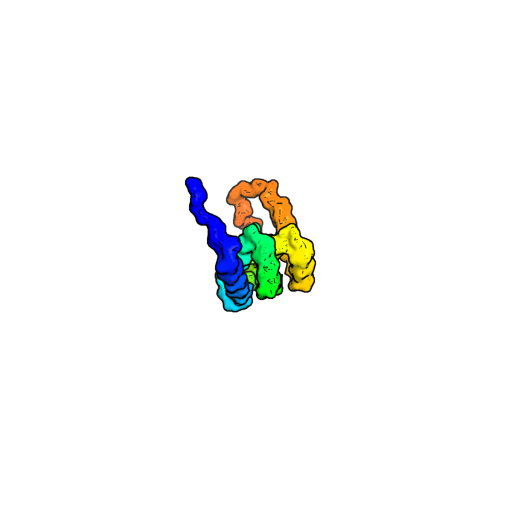75 107 ALA A CA 1
ATOM 765 C C . ALA A 1 107 ? -5.802 11.487 0.515 1.00 83.75 107 ALA A C 1
ATOM 767 O O . ALA A 1 107 ? -4.899 12.104 1.081 1.00 83.75 107 ALA A O 1
ATOM 768 N N . LEU A 1 108 ? -5.882 11.400 -0.817 1.00 85.81 108 LEU A N 1
ATOM 769 C CA . LEU A 1 108 ? -4.940 12.068 -1.719 1.00 85.81 108 LEU A CA 1
ATOM 770 C C . LEU A 1 108 ? -5.077 13.592 -1.663 1.00 85.81 108 LEU A C 1
ATOM 772 O O . LEU A 1 108 ? -4.068 14.299 -1.598 1.00 85.81 108 LEU A O 1
ATOM 776 N N . ASP A 1 109 ? -6.311 14.093 -1.653 1.00 85.31 109 ASP A N 1
ATOM 777 C CA . ASP A 1 109 ? -6.591 15.528 -1.665 1.00 85.31 109 ASP A CA 1
ATOM 778 C C . ASP A 1 109 ? -6.126 16.179 -0.346 1.00 85.31 109 ASP A C 1
ATOM 780 O O . ASP A 1 109 ? -5.384 17.162 -0.373 1.00 85.31 109 ASP A O 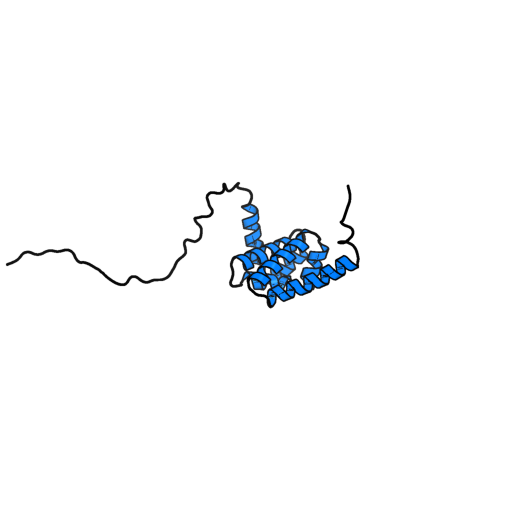1
ATOM 784 N N . HIS A 1 110 ? -6.425 15.566 0.809 1.00 78.12 110 HIS A N 1
ATOM 785 C CA . HIS A 1 110 ? -5.939 16.030 2.116 1.00 78.12 110 HIS A CA 1
ATOM 786 C C . HIS A 1 110 ? -4.408 16.052 2.202 1.00 78.12 110 HIS A C 1
ATOM 788 O O . HIS A 1 110 ? -3.833 17.025 2.696 1.00 78.12 110 HIS A O 1
ATOM 794 N N . MET A 1 111 ? -3.732 15.009 1.708 1.00 78.94 111 MET A N 1
ATOM 795 C CA . MET A 1 111 ? -2.267 14.956 1.701 1.00 78.94 111 MET A CA 1
ATOM 796 C C . MET A 1 111 ? -1.650 15.990 0.755 1.00 78.94 111 MET A C 1
ATOM 798 O O . MET A 1 111 ? -0.595 16.532 1.071 1.00 78.94 111 MET A O 1
ATOM 802 N N . SER A 1 112 ? -2.311 16.312 -0.359 1.00 71.81 112 SER A N 1
ATOM 803 C CA . SER A 1 112 ? -1.862 17.362 -1.284 1.00 71.81 112 SER A CA 1
ATOM 804 C C . SER A 1 112 ? -1.989 18.756 -0.659 1.00 71.81 112 SER A C 1
ATOM 806 O O . SER A 1 112 ? -1.093 19.586 -0.806 1.00 71.81 112 SER A O 1
ATOM 808 N N . THR A 1 113 ? -3.045 18.997 0.124 1.00 70.06 113 THR A N 1
ATOM 809 C CA . THR A 1 113 ? -3.197 20.228 0.917 1.00 70.06 113 THR A CA 1
ATOM 810 C C . THR A 1 113 ? -2.150 20.326 2.037 1.00 70.06 113 THR A C 1
ATOM 812 O O . THR A 1 113 ? -1.543 21.380 2.221 1.00 70.06 113 THR A O 1
ATOM 815 N N . LEU A 1 114 ? -1.877 19.225 2.749 1.00 61.94 114 LEU A N 1
ATOM 816 C CA . LEU A 1 114 ? -0.847 19.153 3.799 1.00 61.94 114 LEU A CA 1
ATOM 817 C C . LEU A 1 114 ? 0.582 19.290 3.241 1.00 61.94 114 LEU A C 1
ATOM 819 O O . LEU A 1 114 ? 1.422 19.961 3.844 1.00 61.94 114 LEU A O 1
ATOM 823 N N . GLY A 1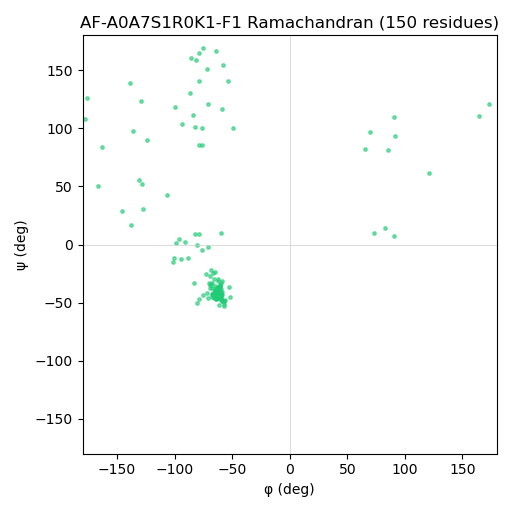 115 ? 0.854 18.719 2.066 1.00 52.41 115 GLY A N 1
ATOM 824 C CA . GLY A 1 115 ? 2.124 18.872 1.350 1.00 52.41 115 GLY A CA 1
ATOM 825 C C . GLY A 1 115 ? 2.424 20.330 0.991 1.00 52.41 115 GLY A C 1
ATOM 826 O O . GLY A 1 115 ? 3.566 20.765 1.116 1.00 52.41 115 GLY A O 1
ATOM 827 N N . GLY A 1 116 ? 1.392 21.122 0.674 1.00 47.50 116 GLY A N 1
ATOM 828 C CA . GLY A 1 116 ? 1.507 22.575 0.496 1.00 47.50 116 GLY A CA 1
ATOM 829 C C . GLY A 1 116 ? 1.804 23.357 1.787 1.00 47.50 116 GLY A C 1
ATOM 830 O O . GLY A 1 116 ? 2.350 24.455 1.727 1.00 47.50 116 GLY A O 1
ATOM 831 N N . MET A 1 117 ? 1.502 22.796 2.962 1.00 42.94 117 MET A N 1
ATOM 832 C CA . MET A 1 117 ? 1.733 23.429 4.270 1.00 42.94 117 MET A CA 1
ATOM 833 C C . MET A 1 117 ? 3.126 23.160 4.861 1.00 42.94 117 MET A C 1
ATOM 835 O O . MET A 1 117 ? 3.536 23.847 5.793 1.00 42.94 117 MET A O 1
ATOM 839 N N . THR A 1 118 ? 3.893 22.218 4.302 1.00 45.16 118 THR A N 1
ATOM 840 C CA . THR A 1 118 ? 5.158 21.725 4.892 1.00 45.16 118 THR A CA 1
ATOM 841 C C . THR A 1 118 ? 6.364 22.668 4.666 1.00 45.16 118 THR A C 1
ATOM 843 O O . THR A 1 118 ? 7.498 22.327 4.984 1.00 45.16 118 THR A O 1
ATOM 846 N N . MET A 1 119 ? 6.145 23.887 4.153 1.00 37.72 119 MET A N 1
ATOM 847 C CA . MET A 1 119 ? 7.189 24.909 3.943 1.00 37.72 119 MET A CA 1
ATOM 848 C C . MET A 1 119 ? 6.846 26.276 4.561 1.00 37.72 119 MET A C 1
ATOM 850 O O . MET A 1 119 ? 7.305 27.315 4.094 1.00 37.72 119 MET A O 1
ATOM 854 N N . ARG A 1 120 ? 6.095 26.313 5.665 1.00 34.00 120 ARG A N 1
ATOM 855 C CA . ARG A 1 120 ? 6.364 27.338 6.685 1.00 34.00 120 ARG A CA 1
ATOM 856 C C . ARG A 1 120 ? 7.180 26.635 7.751 1.00 34.00 120 ARG A C 1
ATOM 858 O O . ARG A 1 120 ? 6.694 25.657 8.300 1.00 34.00 120 ARG A O 1
ATOM 865 N N . LYS A 1 121 ? 8.421 27.075 7.995 1.00 36.31 121 LYS A N 1
ATOM 866 C CA . LYS A 1 121 ? 9.189 26.663 9.179 1.00 36.31 121 LYS A CA 1
ATOM 867 C C . LYS A 1 121 ? 8.276 26.841 10.390 1.00 36.31 121 LYS A C 1
ATOM 869 O O . LYS A 1 121 ? 8.070 27.970 10.823 1.00 36.31 121 LYS A O 1
ATOM 874 N N . VAL A 1 122 ? 7.688 25.755 10.872 1.00 43.84 122 VAL A N 1
ATOM 875 C CA . VAL A 1 122 ? 6.943 25.766 12.122 1.00 43.84 122 VAL A CA 1
ATOM 876 C C . VAL A 1 122 ? 8.024 25.632 13.182 1.00 43.84 122 VAL A C 1
ATOM 878 O O . VAL A 1 122 ? 8.629 24.572 13.326 1.00 43.84 122 VAL A O 1
ATOM 881 N N . SER A 1 123 ? 8.382 26.754 13.802 1.00 42.44 123 SER A N 1
ATOM 882 C CA . SER A 1 123 ? 9.149 26.760 15.045 1.00 42.44 123 SER A CA 1
ATOM 883 C C . SER A 1 123 ? 8.429 25.874 16.064 1.00 42.44 123 SER A C 1
ATOM 885 O O . SER A 1 123 ? 7.201 25.876 16.110 1.00 42.44 123 SER A O 1
ATOM 887 N N . GLU A 1 124 ? 9.195 25.108 16.837 1.00 45.16 124 GLU A N 1
ATOM 888 C CA . GLU A 1 124 ? 8.775 23.971 17.678 1.00 45.16 124 GLU A CA 1
ATOM 889 C C . GLU A 1 124 ? 7.738 24.264 18.790 1.00 45.16 124 GLU A C 1
ATOM 891 O O . GLU A 1 124 ? 7.438 23.374 19.580 1.00 45.16 124 GLU A O 1
ATOM 896 N N . ASP A 1 125 ? 7.123 25.447 18.838 1.00 39.44 125 ASP A N 1
ATOM 897 C CA . ASP A 1 125 ? 6.248 25.869 19.941 1.00 39.44 125 ASP A CA 1
ATOM 898 C C . ASP A 1 125 ? 4.741 25.603 19.730 1.00 39.44 125 ASP A C 1
ATOM 900 O O . ASP A 1 125 ? 3.974 25.643 20.690 1.00 39.44 125 ASP A O 1
ATOM 904 N N . GLU A 1 126 ? 4.269 25.263 18.526 1.00 46.97 126 GLU A N 1
ATOM 905 C CA . GLU A 1 126 ? 2.820 25.141 18.242 1.00 46.97 126 GLU A CA 1
ATOM 906 C C . GLU A 1 126 ? 2.311 23.692 18.097 1.00 46.97 126 GLU A C 1
ATOM 908 O O . GLU A 1 126 ? 1.494 23.374 17.235 1.00 46.97 126 GLU A O 1
ATOM 913 N N . ALA A 1 127 ? 2.757 22.785 18.972 1.00 39.03 127 ALA A N 1
ATOM 914 C CA . ALA A 1 127 ? 2.193 21.430 19.088 1.00 39.03 127 ALA A CA 1
ATOM 915 C C . ALA A 1 127 ? 1.045 21.310 20.120 1.00 39.03 127 ALA A C 1
ATOM 917 O O . ALA A 1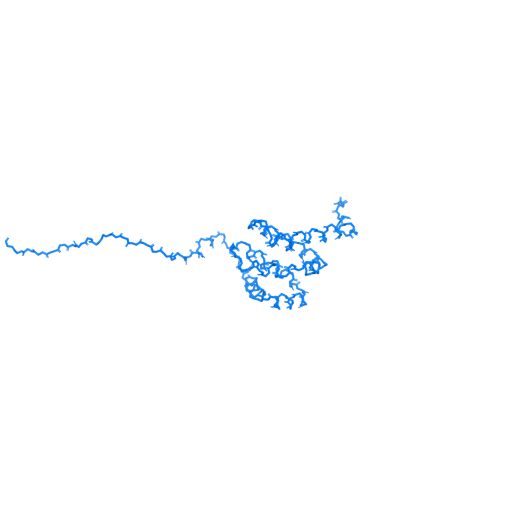 127 ? 0.526 20.212 20.327 1.00 39.03 127 ALA A O 1
ATOM 918 N N . ALA A 1 128 ? 0.633 22.404 20.773 1.00 42.16 128 ALA A N 1
ATOM 919 C CA . ALA A 1 128 ? -0.283 22.349 21.922 1.00 42.16 128 ALA A CA 1
ATOM 920 C C . ALA A 1 128 ? -1.768 22.681 21.638 1.00 42.16 128 ALA A C 1
ATOM 922 O O . ALA A 1 128 ? -2.608 22.404 22.488 1.00 42.16 128 ALA A O 1
ATOM 923 N N . GLU A 1 129 ? -2.142 23.216 20.472 1.00 47.53 129 GLU A N 1
ATOM 924 C CA . GLU A 1 129 ? -3.451 23.887 20.294 1.00 47.53 129 GLU A CA 1
ATOM 925 C C . GLU A 1 129 ? -4.269 23.368 19.090 1.00 47.53 129 GLU A C 1
ATOM 927 O O . GLU A 1 129 ? -4.733 24.130 18.249 1.00 47.53 129 GLU A O 1
ATOM 932 N N . ALA A 1 130 ? -4.481 22.050 18.967 1.00 43.69 130 ALA A N 1
ATOM 933 C CA . ALA A 1 130 ? -5.400 21.532 17.934 1.00 43.69 130 ALA A CA 1
ATOM 934 C C . ALA A 1 130 ? -6.202 20.274 18.309 1.00 43.69 130 ALA A C 1
ATOM 936 O O . ALA A 1 130 ? -6.616 19.509 17.439 1.00 43.69 130 ALA A O 1
ATOM 937 N N . THR A 1 131 ? -6.503 20.077 19.593 1.00 41.56 131 THR A N 1
ATOM 938 C CA . THR A 1 131 ? -7.597 19.182 20.019 1.00 41.56 131 THR A CA 1
ATOM 939 C C . THR A 1 131 ? -8.504 19.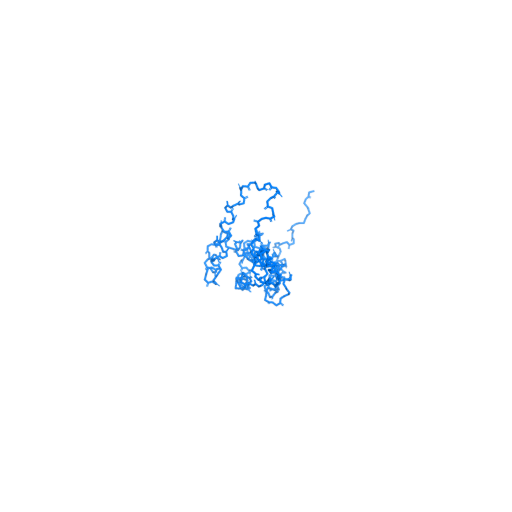871 21.037 1.00 41.56 131 THR A C 1
ATOM 941 O O . THR A 1 131 ? -8.743 19.371 22.133 1.00 41.56 131 THR A O 1
ATOM 944 N N . GLY A 1 132 ? -9.036 21.036 20.663 1.00 39.53 132 GLY A N 1
ATOM 945 C CA . GLY A 1 132 ? -10.210 21.628 21.301 1.00 39.53 132 GLY A CA 1
ATOM 946 C C . GLY A 1 132 ? -11.478 20.943 20.791 1.00 39.53 132 GLY A C 1
ATOM 947 O O . GLY A 1 132 ? -12.081 21.386 19.821 1.00 39.53 132 GLY A O 1
ATOM 948 N N . GLY A 1 133 ? -11.859 19.824 21.409 1.00 35.81 133 GLY A N 1
ATOM 949 C CA . GLY A 1 133 ? -13.033 19.053 20.996 1.00 35.81 133 GLY A CA 1
ATOM 950 C C . GLY A 1 133 ? -13.477 18.016 22.022 1.00 35.81 133 GLY A C 1
ATOM 951 O O . GLY A 1 133 ? -13.656 16.852 21.676 1.00 35.81 133 GLY A O 1
ATOM 952 N N . LYS A 1 134 ? -13.637 18.409 23.293 1.00 37.16 134 LYS A N 1
ATOM 953 C CA . LYS A 1 134 ? -14.362 17.600 24.286 1.00 37.16 134 LYS A CA 1
ATOM 954 C C . LYS A 1 134 ? -15.825 18.041 24.337 1.00 37.16 134 LYS A C 1
ATOM 956 O O . LYS A 1 134 ? -16.151 19.069 24.920 1.00 37.16 134 LYS A O 1
ATOM 961 N N . ALA A 1 135 ? -16.691 17.230 23.737 1.00 35.56 135 ALA A N 1
ATOM 962 C CA . ALA A 1 135 ? -18.094 17.127 24.123 1.00 35.56 135 ALA A CA 1
ATOM 963 C C . ALA A 1 135 ? -18.248 16.103 25.271 1.00 35.56 135 ALA A C 1
ATOM 965 O O . ALA A 1 135 ? -17.394 15.231 25.424 1.00 35.56 135 ALA A O 1
ATOM 966 N N . ALA A 1 136 ? -19.374 16.198 25.991 1.00 35.00 136 ALA A N 1
ATOM 967 C CA . ALA A 1 136 ? -19.826 15.455 27.184 1.00 35.00 136 ALA A CA 1
ATOM 968 C C . ALA A 1 136 ? -19.439 16.124 28.525 1.00 35.00 136 ALA A C 1
ATOM 970 O O . ALA A 1 136 ? -18.291 16.082 28.950 1.00 35.00 136 ALA A O 1
ATOM 971 N N . ALA A 1 137 ? -20.318 16.944 29.114 1.00 40.16 137 ALA A N 1
ATOM 972 C CA . ALA A 1 137 ? -21.511 16.558 29.890 1.00 40.16 137 ALA A CA 1
ATOM 973 C C . ALA A 1 137 ? -21.150 15.903 31.235 1.00 40.16 137 ALA A C 1
ATOM 975 O O . ALA A 1 137 ? -20.848 14.719 31.273 1.00 40.16 137 ALA A O 1
ATOM 976 N N . GLN A 1 138 ? -21.159 16.712 32.303 1.00 40.41 138 GLN A N 1
ATOM 977 C CA . GLN A 1 138 ? -21.812 16.458 33.598 1.00 40.41 138 GLN A CA 1
ATOM 978 C C . GLN A 1 138 ? -21.572 17.711 34.471 1.00 40.41 138 GLN A C 1
ATOM 980 O O . GLN A 1 138 ? -20.448 17.957 34.898 1.00 40.41 138 GLN A O 1
ATOM 985 N N . GLN A 1 139 ? -22.597 18.529 34.725 1.00 41.75 139 GLN A N 1
ATOM 986 C CA . GLN A 1 139 ? -22.572 19.487 35.838 1.00 41.75 139 GLN A CA 1
ATOM 987 C C . GLN A 1 139 ? -23.795 19.210 36.706 1.00 41.75 139 GLN A C 1
ATOM 989 O O . GLN A 1 139 ? -24.882 19.736 36.477 1.00 41.75 139 GLN A O 1
ATOM 994 N N . GLU A 1 140 ? -23.606 18.321 37.678 1.00 40.44 140 GLU A N 1
ATOM 995 C CA . GLU A 1 140 ? -24.454 18.260 38.860 1.00 40.44 140 GLU A CA 1
ATOM 996 C C . GLU A 1 140 ? -24.037 19.359 39.843 1.00 40.44 140 GLU A C 1
ATOM 998 O O . GLU A 1 140 ? -22.850 19.588 40.066 1.00 40.44 140 GLU A O 1
ATOM 1003 N N . GLY A 1 141 ? -25.040 19.972 40.474 1.00 42.69 141 GLY A N 1
ATOM 1004 C CA . GLY A 1 141 ? -24.951 20.402 41.868 1.00 42.69 141 GLY A CA 1
ATOM 1005 C C . GLY A 1 141 ? -24.442 21.818 42.140 1.00 42.69 141 GLY A C 1
ATOM 1006 O O . GLY A 1 141 ? -23.249 22.088 42.090 1.00 42.69 141 GLY A O 1
ATOM 1007 N N . GLY A 1 142 ? -25.358 22.682 42.594 1.00 43.91 142 GLY A N 1
ATOM 1008 C CA . GLY A 1 142 ? -25.010 23.758 43.528 1.00 43.91 142 GLY A CA 1
ATOM 1009 C C . GLY A 1 142 ? -25.284 25.185 43.061 1.00 4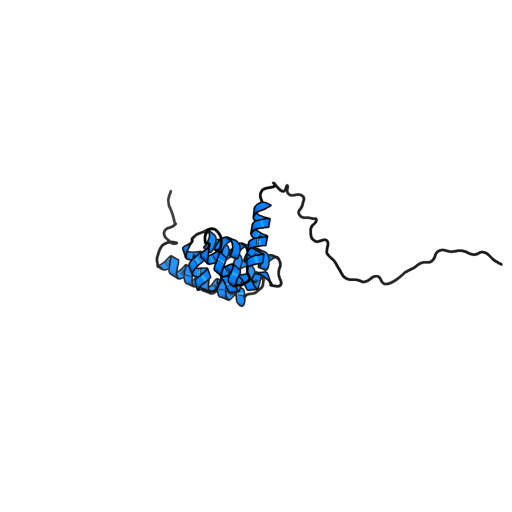3.91 142 GLY A C 1
ATOM 1010 O O . GLY A 1 142 ? -24.367 25.998 43.012 1.00 43.91 142 GLY A O 1
ATOM 1011 N N . ARG A 1 143 ? -26.548 25.545 42.794 1.00 41.25 143 ARG A N 1
ATOM 1012 C CA . ARG A 1 143 ? -26.953 26.959 42.884 1.00 41.25 143 ARG A CA 1
ATOM 1013 C C . ARG A 1 143 ? -27.108 27.332 44.358 1.00 41.25 143 ARG A C 1
ATOM 1015 O O . ARG A 1 143 ? -28.133 27.041 44.965 1.00 41.25 143 ARG A O 1
ATOM 1022 N N . ALA A 1 144 ? -26.091 27.988 44.907 1.00 48.19 144 ALA A N 1
ATOM 1023 C CA . ALA A 1 144 ? -26.267 28.878 46.045 1.00 48.19 144 ALA A CA 1
ATOM 1024 C C . ALA A 1 144 ? -27.002 30.139 45.555 1.00 48.19 144 ALA A C 1
ATOM 1026 O O . ALA A 1 144 ? -26.540 30.809 44.631 1.00 48.19 144 ALA A O 1
ATOM 1027 N N . LEU A 1 145 ? -28.165 30.426 46.140 1.00 49.22 145 LEU A N 1
ATOM 1028 C CA . LEU A 1 145 ? -28.855 31.710 46.006 1.00 49.22 145 LEU A CA 1
ATOM 1029 C C . LEU A 1 145 ? -28.310 32.659 47.087 1.00 49.22 145 LEU A C 1
ATOM 1031 O O . LEU A 1 145 ? -28.257 32.242 48.247 1.00 49.22 145 LEU A O 1
ATOM 1035 N N . PRO A 1 146 ? -27.907 33.899 46.760 1.00 47.81 146 PRO A N 1
ATOM 1036 C CA . PRO A 1 146 ? -27.643 34.910 47.769 1.00 47.81 146 PRO A CA 1
ATOM 1037 C C . PRO A 1 146 ? -28.943 35.584 48.237 1.00 47.81 146 PRO A C 1
ATOM 1039 O O . PRO A 1 146 ? -29.978 35.527 47.576 1.00 47.81 146 PRO A O 1
ATOM 1042 N N . ALA A 1 147 ? -28.828 36.160 49.431 1.00 51.06 147 ALA A N 1
ATOM 1043 C CA . ALA A 1 147 ? -29.850 36.734 50.292 1.00 51.06 147 ALA A CA 1
ATOM 1044 C C . ALA A 1 147 ? -30.683 37.867 49.675 1.00 51.06 147 ALA A C 1
ATOM 1046 O O . ALA A 1 147 ? -30.183 38.592 48.825 1.00 51.06 147 ALA A O 1
ATOM 1047 N N . GLU A 1 148 ? -31.906 38.035 50.193 1.00 48.53 148 GLU A N 1
ATOM 1048 C CA . GLU A 1 148 ? -32.462 39.281 50.759 1.00 48.53 148 GLU A CA 1
ATOM 1049 C C . GLU A 1 148 ? -33.955 39.064 51.072 1.00 48.53 148 GLU A C 1
ATOM 1051 O O . GLU A 1 148 ? -34.711 38.674 50.192 1.00 48.53 148 GLU A O 1
ATOM 1056 N N . ASP A 1 149 ? -34.378 39.223 52.331 1.00 40.50 149 ASP A N 1
ATOM 1057 C CA . ASP A 1 149 ? -35.283 40.327 52.685 1.00 40.50 149 ASP A CA 1
ATOM 1058 C C . ASP A 1 149 ? -35.557 40.374 54.195 1.00 40.50 149 ASP A C 1
ATOM 1060 O O . ASP A 1 149 ? -35.965 39.398 54.832 1.00 40.50 149 ASP A O 1
ATOM 1064 N N . ALA A 1 150 ? -35.316 41.548 54.764 1.00 47.44 150 ALA A N 1
ATOM 1065 C CA . ALA A 1 150 ? -35.624 41.889 56.137 1.00 47.44 150 ALA A CA 1
ATOM 1066 C C . ALA A 1 150 ? -37.090 42.329 56.230 1.00 47.44 150 ALA A C 1
ATOM 1068 O O . ALA A 1 150 ? -37.435 43.405 55.754 1.00 47.44 150 ALA A O 1
ATOM 1069 N N . ALA A 1 151 ? -37.943 41.540 56.886 1.00 47.12 151 ALA A N 1
ATOM 1070 C CA . ALA A 1 151 ? -39.240 42.015 57.373 1.00 47.12 151 ALA A CA 1
ATOM 1071 C C . ALA A 1 151 ? -39.840 41.080 58.440 1.00 47.12 151 ALA A C 1
ATOM 1073 O O . ALA A 1 151 ? -40.687 40.245 58.122 1.00 47.12 151 ALA A O 1
ATOM 1074 N N . ARG A 1 152 ? -39.433 41.246 59.705 1.00 45.12 152 ARG A N 1
ATOM 1075 C CA . ARG A 1 152 ? -40.323 41.465 60.868 1.00 45.12 152 ARG A CA 1
ATOM 1076 C C . ARG A 1 152 ? -39.560 41.476 62.183 1.00 45.12 152 ARG A C 1
ATOM 1078 O O . ARG A 1 152 ? -38.799 40.519 62.424 1.00 45.12 152 ARG A O 1
#

Solvent-accessible surface area (backbone atoms only — not comparable to full-atom values): 9035 Å² total; per-residue (Å²): 135,92,83,87,73,77,59,63,82,36,74,66,31,50,51,53,48,54,53,49,48,43,54,35,38,51,28,47,73,74,42,53,74,66,47,24,31,52,27,28,50,51,53,26,54,44,26,70,73,34,70,68,45,32,53,52,37,52,74,59,46,31,56,59,43,32,39,59,35,50,77,43,99,41,75,68,36,16,53,35,18,30,50,24,52,40,45,46,25,59,98,29,72,68,51,36,50,52,35,42,74,64,67,30,45,66,44,42,51,52,49,54,56,50,62,72,55,73,77,58,90,74,67,93,77,78,84,79,84,83,80,91,75,86,80,85,92,84,86,80,88,81,88,79,80,82,89,86,84,93,84,134

Secondary structure (DSSP, 8-state):
-----TTTSSHHHHHHHHHHHHHHHHHHHHS-HHHHHHHHHHHHHHHHH-HHHHHHHHHTTHHHHHHHHHTSS-HHHHHHHHHHHHHHHTT-HHHHHHHHHTT-HHHHHHHHHHHHHTTS---TT-SSSS-------------PPPP-----

InterPro domains:
  IPR000225 Armadillo [PS50176] (61-103)
  IPR000225 Armadillo [SM00185] (8-48)
  IPR000225 Armadillo [SM00185] (50-90)
  IPR011989 Armadillo-like helical [G3DSA:1.25.10.10] (2-135)
  IPR016024 Armadillo-type fold [SSF48371] (9-102)

Organism: Alexandrium catenella (NCBI:txid2925)

Sequence (152 aa):
AAGNDEGSDTARGRMMEAGAISFLVDLLGSGSIQGKQWAAVALKTLAEKHHESKLRIVDAGGIRALVNLTSGKGPHVAVNASKALHTLAHGDADIERKIRQAGGGSALDHMSTLGGMTMRKVSEDEAAEATGGKAAAQQEGGRALPAEDAAR

Mean predicted aligned error: 13.8 Å

Nearest PDB structures (foldseek):
  4hxt-assembly1_A  TM=9.489E-01  e=7.728E-04  synthetic construct
  6sa8-assembly1_A  TM=9.043E-01  e=1.107E-03  synthetic construct
  6sa7-assembly1_B  TM=8.799E-01  e=1.359E-03  synthetic construct
  6sa6-assembly1_A  TM=9.123E-01  e=3.087E-03  synthetic construct
  4tnm-assembly1_A  TM=9.152E-01  e=5.712E-03  Arabidopsis thaliana